Protein AF-A0A1B6NT23-F1 (afdb_monomer_lite)

Secondary structure (DSSP, 8-state):
-------HHHHHHHS--------EEEE-SSSEEEEESSPTT-S-S--STTTTTS--EEEEE-TTHHHHHHHHHTT-

Organism: NCBI:txid412755

pLDDT: mean 76.59, std 19.67, range [40.28, 98.56]

Sequence (76 aa):
MHDDLKSADSLSQLGAHHSNSHAKVLAWDNNDLLITSLNWLSASAPNNLVEIYHEIGVYVQGWDVAKDFIKVFRSL

Foldseek 3Di: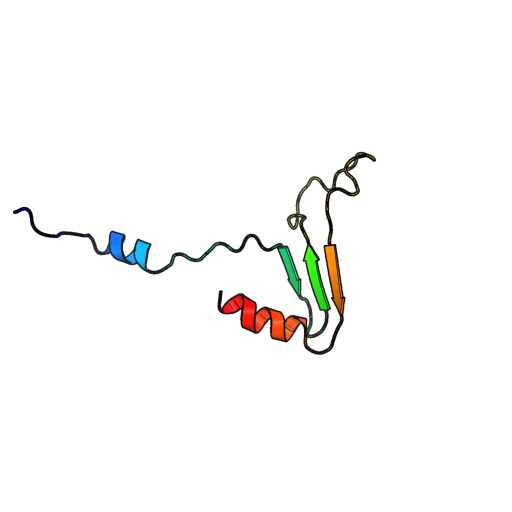
DDDDDPDVVNVVVVVDPPVPDPWDWDDDDQFKIKTKPDDDPDPPCPPDPVRVPVMDMDIGGDGRPSVVVVVVVVVD

Structure (mmCIF, N/CA/C/O backbone):
data_AF-A0A1B6NT23-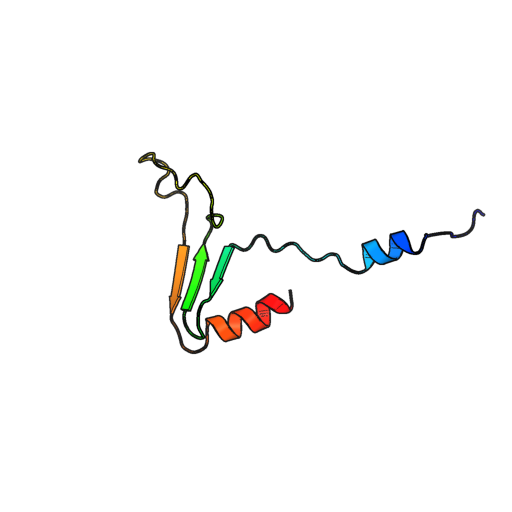F1
#
_entry.id   AF-A0A1B6NT23-F1
#
loop_
_atom_site.group_PDB
_atom_site.id
_atom_site.type_symbol
_atom_site.label_atom_id
_atom_site.label_alt_id
_atom_site.label_comp_id
_atom_site.label_asym_id
_atom_site.label_entity_id
_atom_site.label_seq_id
_atom_site.pdbx_PDB_ins_code
_atom_site.Cartn_x
_atom_site.Cartn_y
_atom_site.Cartn_z
_atom_site.occupancy
_atom_site.B_iso_or_equiv
_atom_site.auth_seq_id
_atom_site.auth_comp_id
_atom_site.auth_asym_id
_atom_site.auth_atom_id
_atom_site.pdbx_PDB_model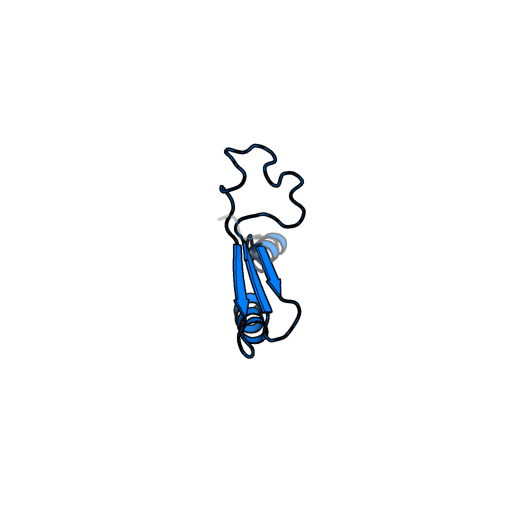_num
ATOM 1 N N . MET A 1 1 ? -43.237 25.292 -17.318 1.00 43.66 1 MET A N 1
ATOM 2 C CA . MET A 1 1 ? -43.336 24.521 -16.066 1.00 43.66 1 MET A CA 1
ATOM 3 C C . MET A 1 1 ? -43.447 23.067 -16.487 1.00 43.66 1 MET A C 1
ATOM 5 O O . MET A 1 1 ? -44.534 22.620 -16.811 1.00 43.66 1 MET A O 1
ATOM 9 N N . HIS A 1 2 ? -42.299 22.422 -16.704 1.00 40.28 2 HIS A N 1
ATOM 10 C CA . HIS A 1 2 ? -42.220 21.007 -17.060 1.00 40.28 2 HIS A CA 1
ATOM 11 C C . HIS A 1 2 ? -41.628 20.299 -15.852 1.00 40.28 2 HIS A C 1
ATOM 13 O O . HIS A 1 2 ? -40.460 20.511 -15.528 1.00 40.28 2 HIS A O 1
ATOM 19 N N . ASP A 1 3 ? -42.500 19.567 -15.171 1.00 48.72 3 ASP A N 1
ATOM 20 C CA . ASP A 1 3 ? -42.231 18.829 -13.950 1.00 48.72 3 ASP A CA 1
ATOM 21 C C . ASP A 1 3 ? -41.250 17.677 -14.197 1.00 48.72 3 ASP A C 1
ATOM 23 O O . ASP A 1 3 ? -41.450 16.814 -15.053 1.00 48.72 3 ASP A O 1
ATOM 27 N N . ASP A 1 4 ? -40.156 17.725 -13.442 1.00 54.69 4 ASP A N 1
ATOM 28 C CA . ASP A 1 4 ? -39.640 16.655 -12.588 1.00 54.69 4 ASP A CA 1
ATOM 29 C C . ASP A 1 4 ? -40.063 15.214 -12.916 1.00 54.69 4 ASP A C 1
ATOM 31 O O . ASP A 1 4 ? -40.886 14.605 -12.239 1.00 54.69 4 ASP A O 1
ATOM 35 N N . LEU A 1 5 ? -39.360 14.601 -13.867 1.00 48.16 5 LEU A N 1
ATOM 36 C CA . LEU A 1 5 ? -39.157 13.153 -13.894 1.00 48.16 5 LEU A CA 1
ATOM 37 C C . LEU A 1 5 ? -37.662 12.869 -14.057 1.00 48.16 5 LEU A C 1
ATOM 39 O O . LEU A 1 5 ? -37.184 12.407 -15.091 1.00 48.16 5 LEU A O 1
ATOM 43 N N . LYS A 1 6 ? -36.904 13.162 -12.994 1.00 48.72 6 LYS A N 1
ATOM 44 C CA . LYS A 1 6 ? -35.602 12.528 -12.769 1.00 48.72 6 LYS A CA 1
ATOM 45 C C . LYS A 1 6 ? -35.885 11.055 -12.490 1.00 48.72 6 LYS A C 1
ATOM 47 O O . LYS A 1 6 ? -36.339 10.701 -11.405 1.00 48.72 6 LYS A O 1
ATOM 52 N N . SER A 1 7 ? -35.711 10.218 -13.511 1.00 49.06 7 SER A N 1
ATOM 53 C CA . SER A 1 7 ? -35.878 8.769 -13.415 1.00 49.06 7 SER A CA 1
ATOM 54 C C . SER A 1 7 ? -35.049 8.222 -12.251 1.00 49.06 7 SER A C 1
ATOM 56 O O . SER A 1 7 ? -33.952 8.711 -11.979 1.00 49.06 7 SER A O 1
ATOM 58 N N . ALA A 1 8 ? -35.554 7.199 -11.560 1.00 51.97 8 ALA A N 1
ATOM 59 C CA . ALA A 1 8 ? -34.841 6.531 -10.468 1.00 51.97 8 ALA A CA 1
ATOM 60 C C . ALA A 1 8 ? -33.436 6.028 -10.884 1.00 51.97 8 ALA A C 1
ATOM 62 O O . ALA A 1 8 ? -32.548 5.926 -10.041 1.00 51.97 8 ALA A O 1
ATOM 63 N N . ASP A 1 9 ? -33.206 5.828 -12.188 1.00 52.59 9 ASP A N 1
ATOM 64 C CA . ASP A 1 9 ? -31.894 5.546 -12.789 1.00 52.59 9 ASP A CA 1
ATOM 65 C C . ASP A 1 9 ? -30.871 6.681 -12.629 1.00 52.59 9 ASP A C 1
ATOM 67 O O . ASP A 1 9 ? -29.673 6.436 -12.523 1.00 52.59 9 ASP A O 1
ATOM 71 N N . SER A 1 10 ? -31.315 7.937 -12.579 1.00 47.19 10 SER A N 1
ATOM 72 C CA . SER A 1 10 ? -30.418 9.075 -12.338 1.00 47.19 10 SER A CA 1
ATOM 73 C C . SER A 1 10 ? -30.000 9.197 -10.866 1.00 47.19 10 SER A C 1
ATOM 75 O O . SER A 1 10 ? -28.918 9.700 -10.572 1.00 47.19 10 SER A O 1
ATOM 77 N N . LEU A 1 11 ? -30.811 8.678 -9.935 1.00 46.31 11 LEU A N 1
ATOM 78 C CA . LEU A 1 11 ? -30.500 8.638 -8.501 1.00 46.31 11 LEU A CA 1
ATOM 79 C C . LEU A 1 11 ? -29.627 7.431 -8.124 1.00 46.31 11 LEU A C 1
ATOM 81 O O . LEU A 1 11 ? -28.817 7.545 -7.207 1.00 46.31 11 LEU A O 1
ATOM 85 N N . SER A 1 12 ? -29.717 6.312 -8.852 1.00 49.44 12 SER A N 1
ATOM 86 C CA . SER A 1 12 ? -28.785 5.185 -8.687 1.00 49.44 12 SER A CA 1
ATOM 87 C C . SER A 1 12 ? -27.368 5.532 -9.165 1.00 49.44 12 SER A C 1
ATOM 89 O O . SER A 1 12 ? -26.398 5.098 -8.547 1.00 49.44 12 SER A O 1
ATOM 91 N N . GLN A 1 13 ? -27.232 6.400 -10.178 1.00 46.81 13 GLN A N 1
ATOM 92 C CA . GLN A 1 13 ? -25.936 6.949 -10.611 1.00 46.81 13 GLN A CA 1
ATOM 93 C C . GLN A 1 13 ? -25.347 7.989 -9.642 1.00 46.81 13 GLN A C 1
ATOM 95 O O . GLN A 1 13 ? -24.131 8.160 -9.595 1.00 46.81 13 GLN A O 1
ATOM 100 N N . LEU A 1 14 ? -26.177 8.652 -8.832 1.00 47.25 14 LEU A N 1
ATOM 101 C CA . LEU A 1 14 ? -25.732 9.548 -7.753 1.00 47.25 14 LEU A CA 1
ATOM 102 C C . LEU A 1 14 ? -25.370 8.793 -6.458 1.00 47.25 14 LEU A C 1
ATOM 104 O O . LEU A 1 14 ? -24.758 9.375 -5.566 1.00 47.25 14 LEU A O 1
ATOM 108 N N . GLY A 1 15 ? -25.751 7.514 -6.347 1.00 44.53 15 GLY A N 1
ATOM 109 C CA . GLY A 1 15 ? -25.692 6.722 -5.113 1.00 44.53 15 GLY A CA 1
ATOM 110 C C . GLY A 1 15 ? -24.492 5.786 -4.952 1.00 44.53 15 GLY A C 1
ATOM 111 O O . GLY A 1 15 ? -24.373 5.148 -3.911 1.00 44.53 15 GLY A O 1
ATOM 112 N N . ALA A 1 16 ? -23.597 5.686 -5.934 1.00 48.81 16 ALA A N 1
ATOM 113 C CA . ALA A 1 16 ? -22.364 4.912 -5.797 1.00 48.81 16 ALA A CA 1
ATOM 114 C C . ALA A 1 16 ? -21.312 5.404 -6.795 1.00 48.81 16 ALA A C 1
ATOM 116 O O . ALA A 1 16 ? -20.959 4.707 -7.745 1.00 48.81 16 ALA A O 1
ATOM 117 N N . HIS A 1 17 ? -20.763 6.600 -6.571 1.00 48.06 17 HIS A N 1
ATOM 118 C CA . HIS A 1 17 ? -19.440 6.903 -7.113 1.00 48.06 17 HIS A CA 1
ATOM 119 C C . HIS A 1 17 ? -18.427 6.066 -6.323 1.00 48.06 17 HIS A C 1
ATOM 121 O O . HIS A 1 17 ? -17.744 6.565 -5.432 1.00 48.06 17 HIS A O 1
ATOM 127 N N . HIS A 1 18 ? -18.388 4.762 -6.601 1.00 53.84 18 HIS A N 1
ATOM 128 C CA . HIS A 1 18 ? -17.315 3.895 -6.149 1.00 53.84 18 HIS A CA 1
ATOM 129 C C . HIS A 1 18 ? -16.061 4.472 -6.798 1.00 53.84 18 HIS A C 1
ATOM 131 O O . HIS A 1 18 ? -15.865 4.343 -8.008 1.00 53.84 18 HIS A O 1
ATOM 137 N N . SER A 1 19 ? -15.282 5.242 -6.037 1.00 60.47 19 SER A N 1
ATOM 138 C CA . SER A 1 19 ? -14.029 5.764 -6.554 1.00 60.47 19 SER A CA 1
ATOM 139 C C . SER A 1 19 ? -13.188 4.534 -6.885 1.00 60.47 19 SER A C 1
ATOM 141 O O . SER A 1 19 ? -12.849 3.730 -6.018 1.00 60.47 19 SER A O 1
ATOM 143 N N . ASN A 1 20 ? -12.981 4.268 -8.173 1.00 72.44 20 ASN A N 1
ATOM 144 C CA . ASN A 1 20 ? -12.166 3.131 -8.567 1.00 72.44 20 ASN A CA 1
ATOM 145 C C . ASN A 1 20 ? -10.747 3.446 -8.098 1.00 72.44 20 ASN A C 1
ATOM 147 O O . ASN A 1 20 ? -10.082 4.323 -8.649 1.00 72.44 20 ASN A O 1
ATOM 151 N N . SER A 1 21 ? -10.317 2.790 -7.021 1.00 80.81 21 SER A N 1
ATOM 152 C CA . SER A 1 21 ? -9.006 3.043 -6.443 1.00 80.81 21 SER A CA 1
ATOM 153 C C . SER A 1 21 ? -7.922 2.660 -7.450 1.00 80.81 21 SER A C 1
ATOM 155 O O . SER A 1 21 ? -7.790 1.500 -7.834 1.00 80.81 21 SER A O 1
ATOM 157 N N . HIS A 1 22 ? -7.133 3.646 -7.881 1.00 87.44 22 HIS A N 1
ATOM 158 C CA . HIS A 1 22 ? -5.958 3.451 -8.740 1.00 87.44 22 HIS A CA 1
ATOM 159 C C . HIS A 1 22 ? -4.698 3.053 -7.951 1.00 87.44 22 HIS A C 1
ATOM 161 O O . HIS A 1 22 ? -3.605 2.942 -8.529 1.00 87.44 22 HIS A O 1
ATOM 167 N N . ALA A 1 23 ? -4.835 2.869 -6.635 1.00 90.56 23 ALA A N 1
ATOM 168 C CA . ALA A 1 23 ? -3.749 2.465 -5.761 1.00 90.56 23 ALA A CA 1
ATOM 169 C C . ALA A 1 23 ? -3.291 1.042 -6.109 1.00 90.56 23 ALA A C 1
ATOM 171 O O . ALA A 1 23 ? -4.102 0.134 -6.281 1.00 90.56 23 ALA A O 1
ATOM 172 N N . LYS A 1 24 ? -1.975 0.840 -6.194 1.00 93.00 24 LYS A N 1
ATOM 173 C CA . LYS A 1 24 ? -1.377 -0.482 -6.404 1.00 93.00 24 LYS A CA 1
ATOM 174 C C . LYS A 1 24 ? -0.749 -0.905 -5.096 1.00 93.00 24 LYS A C 1
ATOM 176 O O . LYS A 1 24 ? 0.377 -0.534 -4.768 1.00 93.00 24 LYS A O 1
ATOM 181 N N . VAL A 1 25 ? -1.548 -1.614 -4.319 1.00 93.88 25 VAL A N 1
ATOM 182 C CA . VAL A 1 25 ? -1.178 -2.037 -2.976 1.00 93.88 25 VAL A CA 1
ATOM 183 C C . VAL A 1 25 ? -1.339 -3.542 -2.871 1.00 93.88 25 VAL A C 1
ATOM 185 O O . VAL A 1 25 ? -2.290 -4.097 -3.421 1.00 93.88 25 VAL A O 1
ATOM 188 N N . LEU A 1 26 ? -0.405 -4.190 -2.184 1.00 95.00 26 LEU A N 1
ATOM 189 C CA . LEU A 1 26 ? -0.484 -5.594 -1.810 1.00 95.00 26 LEU A CA 1
ATOM 190 C C . LEU A 1 26 ? -0.236 -5.715 -0.306 1.00 95.00 26 LEU A C 1
ATOM 192 O O . LEU A 1 26 ? 0.755 -5.210 0.212 1.00 95.00 26 LEU A O 1
ATOM 196 N N . ALA A 1 27 ? -1.150 -6.405 0.364 1.00 96.12 27 ALA A N 1
ATOM 197 C CA . ALA A 1 27 ? -1.067 -6.795 1.762 1.00 96.12 27 ALA A CA 1
ATOM 198 C C . ALA A 1 27 ? -1.375 -8.294 1.837 1.00 96.12 27 ALA A C 1
ATOM 200 O O . ALA A 1 27 ? -2.367 -8.728 1.242 1.00 96.12 27 ALA A O 1
ATOM 201 N N . TRP A 1 28 ? -0.538 -9.083 2.512 1.00 94.94 28 TRP A N 1
ATOM 202 C CA . TRP A 1 28 ? -0.701 -10.548 2.558 1.00 94.94 28 TRP A CA 1
ATOM 203 C C . TRP A 1 28 ? -0.719 -11.150 3.967 1.00 94.94 28 TRP A C 1
ATOM 205 O O . TRP A 1 28 ? -1.082 -12.314 4.119 1.00 94.94 28 TRP A O 1
ATOM 215 N N . ASP A 1 29 ? -0.408 -10.371 4.996 1.00 96.12 29 ASP A N 1
ATOM 216 C CA . ASP A 1 29 ? -0.604 -10.727 6.399 1.00 96.12 29 ASP A CA 1
ATOM 217 C C . ASP A 1 29 ? -0.953 -9.463 7.215 1.00 96.12 29 ASP A C 1
ATOM 219 O O . ASP A 1 29 ? -1.462 -8.487 6.660 1.00 96.12 29 ASP A O 1
ATOM 223 N N . ASN A 1 30 ? -0.732 -9.465 8.534 1.00 98.31 30 ASN A N 1
ATOM 224 C CA . ASN A 1 30 ? -0.985 -8.275 9.351 1.00 98.31 30 ASN A CA 1
ATOM 225 C C . ASN A 1 30 ? 0.130 -7.223 9.265 1.00 98.31 30 ASN A C 1
ATOM 227 O O . ASN A 1 30 ? -0.135 -6.059 9.570 1.00 98.31 30 ASN A O 1
ATOM 231 N N . ASN A 1 31 ? 1.345 -7.603 8.877 1.00 98.38 31 ASN A N 1
ATOM 232 C CA . ASN A 1 31 ? 2.553 -6.816 9.103 1.00 98.38 31 ASN A CA 1
ATOM 233 C C . ASN A 1 31 ? 3.265 -6.365 7.825 1.00 98.38 31 ASN A C 1
ATOM 235 O O . ASN A 1 31 ? 4.152 -5.517 7.912 1.00 98.38 31 ASN A O 1
ATOM 239 N N . ASP A 1 32 ? 2.881 -6.906 6.673 1.00 98.56 32 ASP A N 1
ATOM 240 C CA . ASP A 1 32 ? 3.569 -6.707 5.408 1.00 98.56 32 ASP A CA 1
ATOM 241 C C . ASP A 1 32 ? 2.689 -5.926 4.421 1.00 98.56 32 ASP A C 1
ATOM 243 O O . ASP A 1 32 ? 1.590 -6.349 4.038 1.00 98.56 32 ASP A O 1
ATOM 247 N N . LEU A 1 33 ? 3.194 -4.769 3.990 1.00 97.94 33 LEU A N 1
ATOM 248 C CA . LEU A 1 33 ? 2.519 -3.865 3.063 1.00 97.94 33 LEU A CA 1
ATOM 249 C C . LEU A 1 33 ? 3.477 -3.433 1.952 1.00 97.94 33 LEU A C 1
ATOM 251 O O . LEU A 1 33 ? 4.551 -2.895 2.215 1.00 97.94 33 LEU A O 1
ATOM 255 N N . LEU A 1 34 ? 3.066 -3.607 0.701 1.00 96.50 34 LEU A N 1
ATOM 256 C CA . LEU A 1 34 ? 3.780 -3.109 -0.469 1.00 96.50 34 LEU A CA 1
ATOM 257 C C . LEU A 1 34 ? 2.914 -2.092 -1.207 1.00 96.50 34 LEU A C 1
ATOM 259 O O . LEU A 1 34 ? 1.790 -2.397 -1.604 1.00 96.50 34 LEU A O 1
ATOM 263 N N . ILE A 1 35 ? 3.461 -0.898 -1.422 1.00 95.19 35 ILE A N 1
ATOM 264 C CA . ILE A 1 35 ? 2.851 0.176 -2.212 1.00 95.19 35 ILE A CA 1
ATOM 265 C C . ILE A 1 35 ? 3.780 0.473 -3.382 1.00 95.19 35 ILE A C 1
ATOM 267 O O . ILE A 1 35 ? 4.981 0.636 -3.181 1.00 95.19 35 ILE A O 1
ATOM 271 N N . THR A 1 36 ? 3.249 0.548 -4.600 1.00 92.62 36 THR A N 1
ATOM 272 C CA . THR A 1 36 ? 4.064 0.754 -5.805 1.00 92.62 36 THR A CA 1
ATOM 273 C C . THR A 1 36 ? 3.415 1.714 -6.798 1.00 92.62 36 THR A C 1
ATOM 275 O O . THR A 1 36 ? 2.190 1.860 -6.834 1.00 92.62 36 THR A O 1
ATOM 278 N N . SER A 1 37 ? 4.234 2.380 -7.613 1.00 88.94 37 SER A N 1
ATOM 279 C CA . SER A 1 37 ? 3.779 3.137 -8.783 1.00 88.94 37 SER A CA 1
ATOM 280 C C . SER A 1 37 ? 3.414 2.233 -9.971 1.00 88.94 37 SER A C 1
ATOM 282 O O . SER A 1 37 ? 2.589 2.628 -10.798 1.00 88.94 37 SER A O 1
ATOM 284 N N . LEU A 1 38 ? 3.912 0.989 -10.004 1.00 86.50 38 LEU A N 1
ATOM 285 C CA . LEU A 1 38 ? 3.716 0.053 -11.114 1.00 86.50 38 LEU A CA 1
ATOM 286 C C . LEU A 1 38 ? 2.405 -0.736 -10.995 1.00 86.50 38 LEU A C 1
ATOM 288 O O . LEU A 1 38 ? 2.086 -1.305 -9.952 1.00 86.50 38 LEU A O 1
ATOM 292 N N . ASN A 1 39 ? 1.642 -0.826 -12.087 1.00 84.56 39 ASN A N 1
ATOM 293 C CA . ASN A 1 39 ? 0.441 -1.662 -12.117 1.00 84.56 39 ASN A CA 1
ATOM 294 C C . ASN A 1 39 ? 0.774 -3.149 -11.938 1.00 84.56 39 ASN A C 1
ATOM 296 O O . ASN A 1 39 ? 1.648 -3.689 -12.624 1.00 84.56 39 ASN A O 1
ATOM 300 N N . TRP A 1 40 ? 0.007 -3.821 -11.076 1.00 79.19 40 TRP A N 1
ATOM 301 C CA . TRP A 1 40 ? 0.022 -5.275 -10.964 1.00 79.19 40 TRP A CA 1
ATOM 302 C C . TRP A 1 40 ? -0.261 -5.900 -12.331 1.00 79.19 40 TRP A C 1
ATOM 304 O O . TRP A 1 40 ? -1.185 -5.477 -13.024 1.00 79.19 40 TRP A O 1
ATOM 314 N N . LEU A 1 41 ? 0.546 -6.892 -12.718 1.00 71.62 41 LEU A N 1
ATOM 315 C CA . LEU A 1 41 ? 0.457 -7.582 -14.013 1.00 71.62 41 LEU A CA 1
ATOM 316 C C . LEU A 1 41 ? 0.725 -6.693 -15.242 1.00 71.62 41 LEU A C 1
ATOM 318 O O . LEU A 1 41 ? 0.390 -7.085 -16.361 1.00 71.62 41 LEU A O 1
ATOM 322 N N . SER A 1 42 ? 1.336 -5.515 -15.077 1.00 67.62 42 SER A N 1
ATOM 323 C CA . SER A 1 42 ? 1.831 -4.767 -16.233 1.00 67.62 42 SER A CA 1
ATOM 324 C C . SER A 1 42 ? 2.870 -5.608 -16.985 1.00 67.62 42 SER A C 1
ATOM 326 O O . SER A 1 42 ? 3.865 -6.060 -16.426 1.00 67.62 42 SER A O 1
ATOM 328 N N . ALA A 1 43 ? 2.614 -5.841 -18.275 1.00 56.88 43 ALA A N 1
ATOM 329 C CA . ALA A 1 43 ? 3.476 -6.639 -19.154 1.00 56.88 43 ALA A CA 1
ATOM 330 C C . ALA A 1 43 ? 4.856 -5.999 -19.399 1.00 56.88 43 ALA A C 1
ATOM 332 O O . ALA A 1 43 ? 5.748 -6.633 -19.956 1.00 56.88 43 ALA A O 1
ATOM 333 N N . SER A 1 44 ? 5.019 -4.748 -18.973 1.00 60.31 44 SER A N 1
ATOM 334 C CA . SER A 1 44 ? 6.177 -3.913 -19.239 1.00 60.31 44 SER A CA 1
ATOM 335 C C . SER A 1 44 ? 6.737 -3.395 -17.920 1.00 60.31 44 SER A C 1
ATOM 337 O O . SER A 1 44 ? 6.673 -2.202 -17.649 1.00 60.31 44 SER A O 1
ATOM 339 N N . ALA A 1 45 ? 7.311 -4.278 -17.099 1.00 60.00 45 ALA A N 1
ATOM 340 C CA . ALA A 1 45 ? 8.467 -3.826 -16.336 1.00 60.00 45 ALA A CA 1
ATOM 341 C C . ALA A 1 45 ? 9.512 -3.444 -17.399 1.00 60.00 45 ALA A C 1
ATOM 343 O O . ALA A 1 45 ? 9.874 -4.313 -18.203 1.00 60.00 45 ALA A O 1
ATOM 344 N N . PRO A 1 46 ? 9.889 -2.163 -17.527 1.00 60.69 46 PRO A N 1
ATOM 345 C CA . PRO A 1 46 ? 10.758 -1.725 -18.606 1.00 60.69 46 PRO A CA 1
ATOM 346 C C . PRO A 1 46 ? 12.015 -2.595 -18.667 1.00 60.69 46 PRO A C 1
ATOM 348 O O . PRO A 1 46 ? 12.728 -2.756 -17.684 1.00 60.69 46 PRO A O 1
ATOM 351 N N . ASN A 1 47 ? 12.267 -3.195 -19.829 1.00 62.75 47 ASN A N 1
ATOM 352 C CA . ASN A 1 47 ? 13.411 -4.078 -20.071 1.00 62.75 47 ASN A CA 1
ATOM 353 C C . ASN A 1 47 ? 14.616 -3.329 -20.662 1.00 62.75 47 ASN A C 1
ATOM 355 O O . ASN A 1 47 ? 15.615 -3.949 -21.025 1.00 62.75 47 ASN A O 1
ATOM 359 N N . ASN A 1 48 ? 14.519 -2.003 -20.788 1.00 69.38 48 ASN A N 1
ATOM 360 C CA . ASN A 1 48 ? 15.600 -1.159 -21.263 1.00 69.38 48 ASN A CA 1
ATOM 361 C C . ASN A 1 48 ? 16.295 -0.488 -20.063 1.00 69.38 48 ASN A C 1
ATOM 363 O O . ASN A 1 48 ? 15.655 -0.121 -19.081 1.00 69.38 48 ASN A O 1
ATOM 367 N N . LEU A 1 49 ? 17.621 -0.340 -20.142 1.00 66.12 49 LEU A N 1
ATOM 368 C CA . LEU A 1 49 ? 18.464 0.128 -19.031 1.00 66.12 49 LEU A CA 1
ATOM 369 C C . LEU A 1 49 ? 18.176 1.570 -18.580 1.00 66.12 49 LEU A C 1
ATOM 371 O O . LEU A 1 49 ? 18.628 1.968 -17.512 1.00 66.12 49 LEU A O 1
ATOM 375 N N . VAL A 1 50 ? 17.459 2.351 -19.392 1.00 68.44 50 VAL A N 1
ATOM 376 C CA . VAL A 1 50 ? 17.070 3.730 -19.068 1.00 68.44 50 VAL A CA 1
ATOM 377 C C . VAL A 1 50 ? 15.810 3.742 -18.206 1.00 68.44 50 VAL A C 1
ATOM 379 O O . VAL A 1 50 ? 15.684 4.571 -17.313 1.00 68.44 50 VAL A O 1
ATOM 382 N N . GLU A 1 51 ? 14.900 2.800 -18.436 1.00 68.69 51 GLU A N 1
ATOM 383 C CA . GLU A 1 51 ? 13.571 2.814 -17.840 1.00 68.69 51 GLU A CA 1
ATOM 384 C C . GLU A 1 51 ? 13.418 1.882 -16.636 1.00 68.69 51 GLU A C 1
ATOM 386 O O . GLU A 1 51 ? 12.450 2.019 -15.893 1.00 68.69 51 GLU A O 1
ATOM 391 N N . ILE A 1 52 ? 14.397 1.007 -16.362 1.00 65.31 52 ILE A N 1
ATOM 392 C CA . ILE A 1 52 ? 14.388 0.090 -15.203 1.00 65.31 52 ILE A CA 1
ATOM 393 C C . ILE A 1 52 ? 14.202 0.778 -13.834 1.00 65.31 52 ILE A C 1
ATOM 395 O O . ILE A 1 52 ? 13.864 0.101 -12.867 1.00 65.31 52 ILE A O 1
ATOM 399 N N . TYR A 1 53 ? 14.421 2.095 -13.739 1.00 66.56 53 TYR A N 1
ATOM 400 C CA . TYR A 1 53 ? 14.279 2.879 -12.505 1.00 66.56 53 TYR A CA 1
ATOM 401 C C . TYR A 1 53 ? 13.101 3.870 -12.517 1.00 66.56 53 TYR A C 1
ATOM 403 O O . TYR A 1 53 ? 12.987 4.671 -11.592 1.00 66.56 53 TYR A O 1
ATOM 411 N N . HIS A 1 54 ? 12.234 3.863 -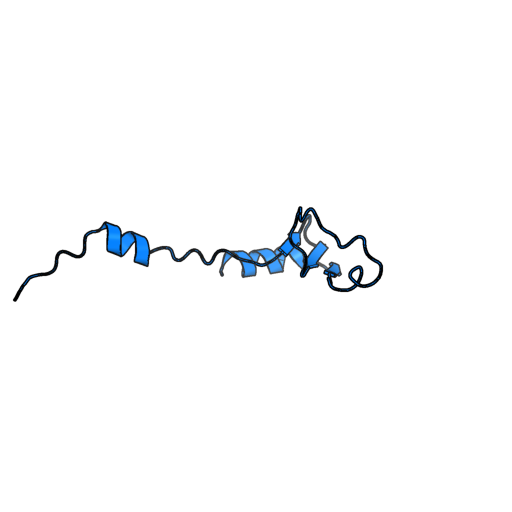13.537 1.00 75.56 54 HIS A N 1
ATOM 412 C CA . HIS A 1 54 ? 11.087 4.787 -13.586 1.00 75.56 54 HIS A CA 1
ATOM 413 C C . HIS A 1 54 ? 9.980 4.449 -12.585 1.00 75.56 54 HIS A C 1
ATOM 415 O O . HIS A 1 54 ? 9.129 5.287 -12.301 1.00 75.56 54 HIS A O 1
ATOM 421 N N . GLU A 1 55 ? 10.003 3.240 -12.035 1.00 82.06 55 GLU A N 1
ATOM 422 C CA . GLU A 1 55 ? 9.014 2.761 -11.084 1.00 82.06 55 GLU A CA 1
ATOM 423 C C . GLU A 1 55 ? 9.627 2.640 -9.690 1.00 82.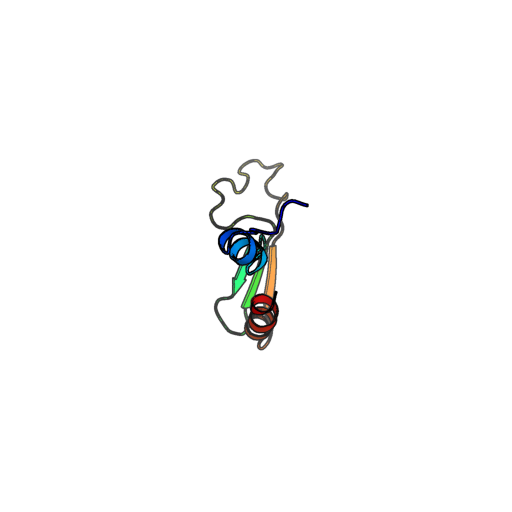06 55 GLU A C 1
ATOM 425 O O . GLU A 1 55 ? 10.768 2.202 -9.529 1.00 82.06 55 GLU A O 1
ATOM 430 N N . ILE A 1 56 ? 8.851 2.999 -8.669 1.00 86.50 56 ILE A N 1
ATOM 431 C CA . ILE A 1 56 ? 9.250 2.909 -7.267 1.00 86.50 56 ILE A CA 1
ATOM 432 C C . ILE A 1 56 ? 8.218 2.115 -6.471 1.00 86.50 56 ILE A C 1
ATOM 434 O O . ILE A 1 56 ? 7.008 2.311 -6.589 1.00 86.50 56 ILE A O 1
ATOM 438 N N . GLY A 1 57 ? 8.721 1.217 -5.629 1.00 90.56 57 GLY A N 1
ATOM 439 C CA . GLY A 1 57 ? 7.939 0.498 -4.635 1.00 90.56 57 GLY A CA 1
ATOM 440 C C . GLY A 1 57 ? 8.503 0.731 -3.242 1.00 90.56 57 GLY A C 1
ATOM 441 O O . GLY A 1 57 ? 9.719 0.769 -3.059 1.00 90.56 57 GLY A O 1
ATOM 442 N N . VAL A 1 58 ? 7.620 0.865 -2.258 1.00 95.56 58 VAL A N 1
ATOM 443 C CA . VAL A 1 58 ? 7.973 0.905 -0.839 1.00 95.56 58 VAL A CA 1
ATOM 444 C C . VAL A 1 58 ? 7.364 -0.313 -0.169 1.00 95.56 58 VAL A C 1
ATOM 446 O O . VAL A 1 58 ? 6.144 -0.479 -0.137 1.00 95.56 58 VAL A O 1
ATOM 449 N N . TYR A 1 59 ? 8.237 -1.157 0.370 1.00 97.44 59 TYR A N 1
ATOM 450 C CA . TYR A 1 59 ? 7.860 -2.230 1.272 1.00 97.44 59 TYR A CA 1
ATOM 451 C C . TYR A 1 59 ? 7.953 -1.731 2.715 1.00 97.44 59 TYR A C 1
ATOM 453 O O . TYR A 1 59 ? 8.989 -1.209 3.132 1.00 97.44 59 TYR A O 1
ATOM 461 N N . VAL A 1 60 ? 6.864 -1.880 3.461 1.00 97.94 60 VAL A N 1
ATOM 462 C CA . VAL A 1 60 ? 6.760 -1.511 4.870 1.00 97.94 60 VAL A CA 1
ATOM 463 C C . VAL A 1 60 ? 6.471 -2.771 5.666 1.00 97.94 60 VAL A C 1
ATOM 465 O O . VAL A 1 60 ? 5.466 -3.439 5.429 1.00 97.94 60 VAL A O 1
ATOM 468 N N . GLN A 1 61 ? 7.346 -3.055 6.630 1.00 98.00 61 GLN A N 1
ATOM 469 C CA . GLN A 1 61 ? 7.161 -4.126 7.596 1.00 98.00 61 GLN A CA 1
ATOM 470 C C . GLN A 1 61 ? 7.017 -3.539 8.998 1.00 98.00 61 GLN A C 1
ATOM 472 O O . GLN A 1 61 ? 7.869 -2.771 9.451 1.00 98.00 61 GLN A O 1
ATOM 477 N N . GLY A 1 62 ? 5.949 -3.901 9.697 1.00 97.81 62 GLY A N 1
ATOM 478 C CA . GLY A 1 62 ? 5.697 -3.427 11.055 1.00 97.81 62 GLY A CA 1
ATOM 479 C C . GLY A 1 62 ? 4.455 -4.062 11.655 1.00 97.81 62 GLY A C 1
ATOM 480 O O . GLY A 1 62 ? 3.591 -4.533 10.927 1.00 97.81 62 GLY A O 1
ATOM 481 N N . TRP A 1 63 ? 4.353 -4.087 12.983 1.00 98.25 63 TRP A N 1
ATOM 482 C CA . TRP A 1 63 ? 3.207 -4.708 13.645 1.00 98.25 63 TRP A CA 1
ATOM 483 C C . TRP A 1 63 ? 1.879 -4.080 13.221 1.00 98.25 63 TRP A C 1
ATOM 485 O O . TRP A 1 63 ? 1.701 -2.871 13.337 1.00 98.25 63 TRP A O 1
ATOM 495 N N . ASP A 1 64 ? 0.963 -4.930 12.757 1.00 98.31 64 ASP A N 1
ATOM 496 C CA . ASP A 1 64 ? -0.406 -4.606 12.344 1.00 98.31 64 ASP A CA 1
ATOM 497 C C . ASP A 1 64 ? -0.524 -3.531 11.232 1.00 98.31 64 ASP A C 1
ATOM 499 O O . ASP A 1 64 ? -1.632 -3.088 10.925 1.00 98.31 64 ASP A O 1
ATOM 503 N N . VAL A 1 65 ? 0.569 -3.147 10.553 1.00 98.06 65 VAL A N 1
ATOM 504 C CA . VAL A 1 65 ? 0.556 -2.062 9.549 1.00 98.06 65 VAL A CA 1
ATOM 505 C C . VAL A 1 65 ? -0.390 -2.345 8.380 1.00 98.06 65 VAL A C 1
ATOM 507 O O . VAL A 1 65 ? -1.136 -1.463 7.951 1.00 98.06 65 VAL A O 1
ATOM 510 N N . ALA A 1 66 ? -0.419 -3.581 7.883 1.00 98.25 66 ALA A N 1
ATOM 511 C CA . ALA A 1 66 ? -1.276 -3.969 6.770 1.00 98.25 66 ALA A CA 1
ATOM 512 C C . ALA A 1 66 ? -2.743 -4.056 7.210 1.00 98.25 66 ALA A C 1
ATOM 514 O O . ALA A 1 66 ? -3.651 -3.603 6.507 1.00 98.25 66 ALA A O 1
ATOM 515 N N . LYS A 1 67 ? -2.977 -4.567 8.421 1.00 97.75 67 LYS A N 1
ATOM 516 C CA . LYS A 1 67 ? -4.304 -4.626 9.041 1.00 97.75 67 LYS A CA 1
ATOM 517 C C . LYS A 1 67 ? -4.892 -3.228 9.238 1.00 97.75 67 LYS A C 1
ATOM 519 O O . LYS A 1 67 ? -6.065 -3.016 8.924 1.00 97.75 67 LYS A O 1
ATOM 524 N N . ASP A 1 68 ? -4.105 -2.282 9.736 1.00 97.81 68 ASP A N 1
ATOM 525 C CA . ASP A 1 68 ? -4.553 -0.906 9.955 1.00 97.81 68 ASP A CA 1
ATOM 526 C C . ASP A 1 68 ? -4.738 -0.148 8.640 1.00 97.81 68 ASP A C 1
ATOM 528 O O . ASP A 1 68 ? -5.748 0.543 8.473 1.00 97.81 68 ASP A O 1
ATOM 532 N N . PHE A 1 69 ? -3.855 -0.368 7.663 1.00 96.62 69 PHE A N 1
ATOM 533 C CA . PHE A 1 69 ? -4.031 0.146 6.308 1.00 96.62 69 PHE A CA 1
ATOM 534 C C . PHE A 1 69 ? -5.372 -0.296 5.699 1.00 96.62 69 PHE A C 1
ATOM 536 O O . PHE A 1 69 ? -6.135 0.545 5.227 1.00 96.62 69 PHE A O 1
ATOM 543 N N . ILE A 1 70 ? -5.706 -1.593 5.749 1.00 95.31 70 ILE A N 1
ATOM 544 C CA . ILE A 1 70 ? -6.948 -2.135 5.164 1.00 95.31 70 ILE A CA 1
ATOM 545 C C . ILE A 1 70 ? -8.198 -1.522 5.810 1.00 95.31 70 ILE A C 1
ATOM 547 O O . ILE A 1 70 ? -9.177 -1.262 5.104 1.00 95.31 70 ILE A O 1
ATOM 551 N N . LYS A 1 71 ? -8.188 -1.280 7.130 1.00 95.69 71 LYS A N 1
ATOM 552 C CA . LYS A 1 71 ? -9.316 -0.631 7.827 1.00 95.69 71 LYS A CA 1
ATOM 553 C C . LYS A 1 71 ? -9.600 0.755 7.254 1.00 95.69 71 LYS A C 1
ATOM 555 O O . LYS A 1 71 ? -10.757 1.065 6.990 1.00 95.69 71 LYS A O 1
ATOM 560 N N . VAL A 1 72 ? -8.554 1.558 7.052 1.00 93.31 72 VAL A N 1
ATOM 561 C CA . VAL A 1 72 ? -8.679 2.903 6.475 1.00 93.31 72 VAL A CA 1
ATOM 562 C C . VAL A 1 72 ? -9.066 2.809 5.002 1.00 93.31 72 VAL A C 1
ATOM 564 O O . VAL A 1 72 ? -10.031 3.438 4.581 1.00 93.31 72 VAL A O 1
ATOM 567 N N . PHE A 1 73 ? -8.371 1.974 4.229 1.00 90.69 73 PHE A N 1
ATOM 568 C CA . PHE A 1 73 ? -8.545 1.877 2.781 1.00 90.69 73 PHE A CA 1
ATOM 569 C C . PHE A 1 73 ? -9.960 1.456 2.362 1.00 90.69 73 PHE A C 1
ATOM 571 O O . PHE A 1 73 ? -10.465 1.944 1.361 1.00 90.69 73 PHE A O 1
ATOM 578 N N . ARG A 1 74 ? -10.630 0.591 3.136 1.00 86.25 74 ARG A N 1
ATOM 579 C CA . ARG A 1 74 ? -12.026 0.174 2.883 1.00 86.25 74 ARG A CA 1
ATOM 580 C C . ARG A 1 74 ? -13.074 1.257 3.152 1.00 86.25 74 ARG A C 1
ATOM 582 O O . ARG A 1 74 ? -14.234 1.055 2.808 1.00 86.25 74 ARG A O 1
ATOM 589 N N . SER A 1 75 ? -12.695 2.332 3.838 1.00 84.31 75 SER A N 1
ATOM 590 C CA . SER A 1 75 ? -13.593 3.439 4.186 1.00 84.31 75 SER A CA 1
ATOM 591 C C . SER A 1 75 ? -13.519 4.619 3.209 1.00 84.31 75 SER A C 1
ATOM 593 O O . SER A 1 75 ? -14.263 5.583 3.383 1.00 84.31 75 SER A O 1
ATOM 595 N N . LEU A 1 76 ? -12.621 4.536 2.219 1.00 76.62 76 LEU A N 1
ATOM 596 C CA . LEU A 1 76 ? -12.433 5.495 1.126 1.00 76.62 76 LEU A CA 1
ATOM 597 C C . LEU A 1 76 ? -13.335 5.153 -0.067 1.00 76.62 7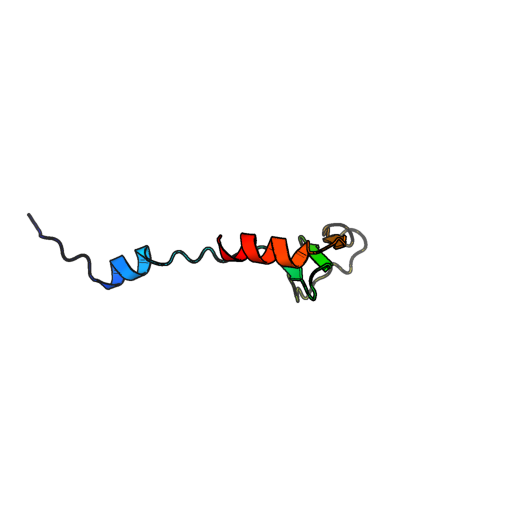6 LEU A C 1
ATOM 599 O O . LEU A 1 76 ? -13.767 6.104 -0.757 1.00 76.62 76 LEU A O 1
#

Radius of gyration: 20.06 Å; chains: 1; bounding box: 62×35×35 Å